Protein AF-A0A4P9JCS1-F1 (afdb_monomer_lite)

Structure (mmCIF, N/CA/C/O backbone):
data_AF-A0A4P9JCS1-F1
#
_entry.id   AF-A0A4P9JCS1-F1
#
loop_
_atom_site.group_PDB
_atom_site.id
_atom_site.type_symbol
_atom_site.label_atom_id
_atom_site.label_alt_id
_atom_site.label_comp_id
_atom_site.label_asym_id
_atom_site.label_entity_id
_atom_site.label_seq_id
_atom_site.pdbx_PDB_ins_code
_atom_site.Cartn_x
_atom_site.Cartn_y
_atom_site.Cartn_z
_atom_site.occupancy
_atom_site.B_iso_or_equiv
_atom_site.auth_seq_id
_atom_site.auth_comp_id
_atom_site.auth_asym_id
_atom_site.auth_atom_id
_atom_site.pdbx_PDB_model_num
ATOM 1 N N . MET A 1 1 ? 4.769 2.970 -26.431 1.00 46.34 1 MET A N 1
ATOM 2 C CA . MET A 1 1 ? 4.806 2.253 -25.135 1.00 46.34 1 MET A CA 1
ATOM 3 C C . MET A 1 1 ? 4.006 2.952 -24.029 1.00 46.34 1 MET A C 1
ATOM 5 O O . MET A 1 1 ? 3.839 2.336 -22.991 1.00 46.34 1 MET A O 1
ATOM 9 N N . ALA A 1 2 ? 3.470 4.168 -24.233 1.00 44.94 2 ALA A N 1
ATOM 10 C CA . ALA A 1 2 ? 2.644 4.867 -23.237 1.00 44.94 2 ALA A CA 1
ATOM 11 C C . ALA A 1 2 ? 1.220 4.280 -23.082 1.00 44.94 2 ALA A C 1
ATOM 13 O O . ALA A 1 2 ? 0.744 4.135 -21.961 1.00 44.94 2 ALA A O 1
ATOM 14 N N . ASP A 1 3 ? 0.593 3.825 -24.175 1.00 47.69 3 ASP A N 1
ATOM 15 C CA . ASP A 1 3 ? -0.807 3.359 -24.167 1.00 47.69 3 ASP A CA 1
ATOM 16 C C . ASP A 1 3 ? -1.090 2.193 -23.205 1.00 47.69 3 ASP A C 1
ATOM 18 O O . ASP A 1 3 ? -2.172 2.113 -22.629 1.00 47.69 3 ASP A O 1
ATOM 22 N N . GLY A 1 4 ? -0.133 1.286 -22.984 1.00 53.75 4 GLY A N 1
ATOM 23 C CA . GLY A 1 4 ? -0.337 0.126 -22.106 1.00 53.75 4 GLY A CA 1
ATOM 24 C C . GLY A 1 4 ? -0.461 0.489 -20.622 1.00 53.75 4 GLY A C 1
ATOM 25 O O . GLY A 1 4 ? -1.158 -0.201 -19.878 1.00 53.75 4 GLY A O 1
ATOM 26 N N . LEU A 1 5 ? 0.179 1.585 -20.201 1.00 58.38 5 LEU A N 1
ATOM 27 C CA . LEU A 1 5 ? 0.165 2.042 -18.813 1.00 58.38 5 LEU A CA 1
ATOM 28 C C . LEU A 1 5 ? -1.157 2.741 -18.470 1.00 58.38 5 LEU A C 1
ATOM 30 O O . LEU A 1 5 ? -1.741 2.486 -17.421 1.00 58.38 5 LEU A O 1
ATOM 34 N N . GLU A 1 6 ? -1.668 3.563 -19.386 1.00 58.28 6 GLU A N 1
ATOM 35 C CA . GLU A 1 6 ? -2.951 4.256 -19.222 1.00 58.28 6 GLU A CA 1
ATOM 36 C C . GLU A 1 6 ? -4.123 3.267 -19.128 1.00 58.28 6 GLU A C 1
ATOM 38 O O . GLU A 1 6 ? -5.000 3.413 -18.275 1.00 58.28 6 GLU A O 1
ATOM 43 N N . HIS A 1 7 ? -4.101 2.199 -19.933 1.00 55.81 7 HIS A N 1
ATOM 44 C CA . HIS A 1 7 ? -5.113 1.140 -19.870 1.00 55.81 7 HIS A CA 1
ATOM 45 C C . HIS A 1 7 ? -5.051 0.354 -18.556 1.00 55.81 7 HIS A C 1
ATOM 47 O O . HIS A 1 7 ? -6.088 -0.011 -18.003 1.00 55.81 7 HIS A O 1
ATOM 53 N N . LEU A 1 8 ? -3.851 0.113 -18.027 1.00 63.97 8 LEU A N 1
ATOM 54 C CA . LEU A 1 8 ? -3.673 -0.541 -16.736 1.00 63.97 8 LEU A CA 1
ATOM 55 C C . LEU A 1 8 ? -4.223 0.320 -15.590 1.00 63.97 8 LEU A C 1
ATOM 57 O O . LEU A 1 8 ? -4.972 -0.183 -14.753 1.00 63.97 8 LEU A O 1
ATOM 61 N N . VAL A 1 9 ? -3.896 1.614 -15.578 1.00 62.00 9 VAL A N 1
ATOM 62 C CA . VAL A 1 9 ? -4.431 2.570 -14.600 1.00 62.00 9 VAL A CA 1
ATOM 63 C C . VAL A 1 9 ? -5.959 2.604 -14.672 1.00 62.00 9 VAL A C 1
ATOM 65 O O . VAL A 1 9 ? -6.611 2.535 -13.633 1.00 62.00 9 VAL A O 1
ATOM 68 N N . ALA A 1 10 ? -6.544 2.609 -15.874 1.00 56.62 10 ALA A N 1
ATOM 69 C CA . ALA A 1 10 ? -7.994 2.569 -16.061 1.00 56.62 10 ALA A CA 1
ATOM 70 C C . ALA A 1 10 ? -8.638 1.271 -15.532 1.00 56.62 10 ALA A C 1
ATOM 72 O O . ALA A 1 10 ? -9.700 1.321 -14.912 1.00 56.62 10 ALA A O 1
ATOM 73 N N . VAL A 1 11 ? -7.996 0.110 -15.714 1.00 61.72 11 VAL A N 1
ATOM 74 C CA . VAL A 1 11 ? -8.482 -1.178 -15.179 1.00 61.72 11 VAL A CA 1
ATOM 75 C C . VAL A 1 11 ? -8.432 -1.198 -13.651 1.00 61.72 11 VAL A C 1
ATOM 77 O O . VAL A 1 11 ? -9.399 -1.614 -13.012 1.00 61.72 11 VAL A O 1
ATOM 80 N N . ILE A 1 12 ? -7.351 -0.696 -13.050 1.00 63.22 12 ILE A N 1
ATOM 81 C CA . ILE A 1 12 ? -7.230 -0.606 -11.589 1.00 63.22 12 ILE A CA 1
ATOM 82 C C . ILE A 1 12 ? -8.244 0.414 -11.033 1.00 63.22 12 ILE A C 1
ATOM 84 O O . ILE A 1 12 ? -8.867 0.166 -10.000 1.00 63.22 12 ILE A O 1
ATOM 88 N N . GLN A 1 13 ? -8.482 1.531 -11.731 1.00 59.28 13 GLN A N 1
ATOM 89 C CA . GLN A 1 13 ? -9.506 2.519 -11.361 1.00 59.28 13 GLN A CA 1
ATOM 90 C C . GLN A 1 13 ? -10.923 1.945 -11.439 1.00 59.28 13 GLN A C 1
ATOM 92 O O . GLN A 1 13 ? -11.716 2.165 -10.523 1.00 59.28 13 GLN A O 1
ATOM 97 N N . ALA A 1 14 ? -11.236 1.176 -12.483 1.00 53.59 14 ALA A N 1
ATOM 98 C CA . ALA A 1 14 ? -12.521 0.498 -12.616 1.00 53.59 14 ALA A CA 1
ATOM 99 C C . ALA A 1 14 ? -12.736 -0.534 -11.495 1.00 53.59 14 ALA A C 1
ATOM 101 O O . ALA A 1 14 ? -13.825 -0.591 -10.921 1.00 53.59 14 ALA A O 1
ATOM 102 N N . ALA A 1 15 ? -11.688 -1.278 -11.119 1.00 61.28 15 ALA A N 1
ATOM 103 C CA . ALA A 1 15 ? -11.724 -2.196 -9.982 1.00 61.28 15 ALA A CA 1
ATOM 104 C C . ALA A 1 15 ? -11.931 -1.457 -8.644 1.00 61.28 15 ALA A C 1
ATOM 106 O O . ALA A 1 15 ? -12.723 -1.904 -7.818 1.00 61.28 15 ALA A O 1
ATOM 107 N N . LYS A 1 16 ? -11.295 -0.290 -8.440 1.00 59.25 16 LYS A N 1
ATOM 108 C CA . LYS A 1 16 ? -11.491 0.563 -7.247 1.00 59.25 16 LYS A CA 1
ATOM 109 C C . LYS A 1 16 ? -12.914 1.125 -7.173 1.00 59.25 16 LYS A C 1
ATOM 111 O O . LYS A 1 16 ? -13.526 1.077 -6.110 1.00 59.25 16 LYS A O 1
ATOM 116 N N . ALA A 1 17 ? -13.460 1.612 -8.288 1.00 55.53 17 ALA A N 1
ATOM 117 C CA . ALA A 1 17 ? -14.817 2.162 -8.353 1.00 55.53 17 ALA A CA 1
ATOM 118 C C . ALA A 1 17 ? -15.900 1.113 -8.041 1.00 55.53 17 ALA A C 1
ATOM 120 O O . ALA A 1 17 ? -16.952 1.452 -7.501 1.00 55.53 17 ALA A O 1
ATOM 121 N N . TRP A 1 18 ? -15.626 -0.164 -8.324 1.00 49.50 18 TRP A N 1
ATOM 122 C CA . TRP A 1 18 ? -16.506 -1.278 -7.970 1.00 49.50 18 TRP A CA 1
ATOM 123 C C . TRP A 1 18 ? -16.571 -1.571 -6.460 1.00 49.50 18 TRP A C 1
ATOM 125 O O . TRP A 1 18 ? -17.554 -2.148 -6.007 1.00 49.50 18 TRP A O 1
ATOM 135 N N . ARG A 1 19 ? -15.586 -1.135 -5.659 1.00 58.59 19 ARG A N 1
ATOM 136 C CA . ARG A 1 19 ? -15.488 -1.442 -4.216 1.00 58.59 19 ARG A CA 1
ATOM 137 C C . ARG A 1 19 ? -16.148 -0.437 -3.287 1.00 58.59 19 ARG A C 1
ATOM 139 O O . ARG A 1 19 ? -15.771 -0.365 -2.127 1.00 58.59 19 ARG A O 1
ATOM 146 N N . GLY A 1 20 ? -17.105 0.359 -3.756 1.00 54.41 20 GLY A N 1
ATOM 147 C CA . GLY A 1 20 ? -17.614 1.543 -3.048 1.00 54.41 20 GLY A CA 1
ATOM 148 C C . GLY A 1 20 ? -18.194 1.359 -1.632 1.00 54.41 20 GLY A C 1
ATOM 149 O O . GLY A 1 20 ? -18.788 2.313 -1.135 1.00 54.41 20 GLY A O 1
ATOM 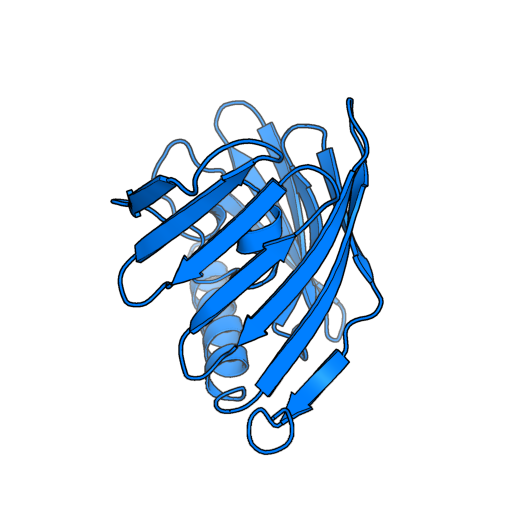150 N N . ARG A 1 21 ? -18.084 0.186 -0.985 1.00 59.22 21 ARG A N 1
ATOM 151 C CA . ARG A 1 21 ? -18.598 -0.102 0.362 1.00 59.22 21 ARG A CA 1
ATOM 152 C C . ARG A 1 21 ? -17.783 -1.091 1.196 1.00 59.22 21 ARG A C 1
ATOM 154 O O . ARG A 1 21 ? -18.234 -1.402 2.283 1.00 59.22 21 ARG A O 1
ATOM 161 N N . ASP A 1 22 ? -16.616 -1.571 0.777 1.00 70.44 22 ASP A N 1
ATOM 162 C CA . ASP A 1 22 ? -15.975 -2.673 1.508 1.00 70.44 22 ASP A CA 1
ATOM 163 C C . ASP A 1 22 ? -14.879 -2.218 2.485 1.00 70.44 22 ASP A C 1
ATOM 165 O O . ASP A 1 22 ? -14.032 -1.367 2.186 1.00 70.44 22 ASP A O 1
ATOM 169 N N . MET A 1 23 ? -14.859 -2.828 3.668 1.00 81.88 23 MET A N 1
ATOM 170 C CA . MET A 1 23 ? -13.700 -2.845 4.549 1.00 81.88 23 MET A CA 1
ATOM 171 C C . MET A 1 23 ? -12.825 -4.038 4.175 1.00 81.88 23 MET A C 1
ATOM 173 O O . MET A 1 23 ? -13.270 -5.187 4.199 1.00 81.88 23 MET A O 1
ATOM 177 N N . ILE A 1 24 ? -11.554 -3.772 3.895 1.00 85.19 24 ILE A N 1
ATOM 178 C CA . ILE A 1 24 ? -10.556 -4.816 3.700 1.00 85.19 24 ILE A CA 1
ATOM 179 C C . ILE A 1 24 ? -9.688 -4.903 4.945 1.00 85.19 24 ILE A C 1
ATOM 181 O O . ILE A 1 24 ? -9.170 -3.896 5.425 1.00 85.19 24 ILE A O 1
ATOM 185 N N . THR A 1 25 ? -9.521 -6.114 5.464 1.00 90.12 25 THR A N 1
ATOM 186 C CA . THR A 1 25 ? -8.550 -6.421 6.515 1.00 90.12 25 THR A CA 1
ATOM 187 C C . THR A 1 25 ? -7.549 -7.441 6.003 1.00 90.12 25 THR A C 1
ATOM 189 O O . THR A 1 25 ? -7.916 -8.354 5.264 1.00 90.12 25 THR A O 1
ATOM 192 N N . ALA A 1 26 ? -6.279 -7.271 6.347 1.00 92.31 26 ALA A N 1
ATOM 193 C CA . ALA A 1 26 ? -5.216 -8.153 5.889 1.00 92.31 26 ALA A CA 1
ATOM 194 C C . ALA A 1 26 ? -4.017 -8.123 6.836 1.00 92.31 26 ALA A C 1
ATOM 196 O O . ALA A 1 26 ? -3.863 -7.213 7.653 1.00 92.31 26 ALA A O 1
ATOM 197 N N . THR A 1 27 ? -3.139 -9.105 6.680 1.00 95.31 27 THR A N 1
ATOM 198 C CA . THR A 1 27 ? -1.825 -9.137 7.314 1.00 95.31 27 THR A CA 1
ATOM 199 C C . THR A 1 27 ? -0.759 -8.969 6.244 1.00 95.31 27 THR A C 1
ATOM 201 O O . THR A 1 27 ? -0.828 -9.624 5.208 1.00 95.31 27 THR A O 1
ATOM 204 N N . VAL A 1 28 ? 0.232 -8.119 6.493 1.00 95.12 28 VAL A N 1
ATOM 205 C CA . VAL A 1 28 ? 1.394 -7.959 5.619 1.00 95.12 28 VAL A CA 1
ATOM 206 C C . VAL A 1 28 ? 2.643 -8.341 6.381 1.00 95.12 28 VAL A C 1
ATOM 208 O O . VAL A 1 28 ? 2.969 -7.716 7.389 1.00 95.12 28 VAL A O 1
ATOM 211 N N . ASP A 1 29 ? 3.348 -9.348 5.883 1.00 95.62 29 ASP A N 1
ATOM 212 C CA . ASP A 1 29 ? 4.667 -9.701 6.387 1.00 95.62 29 ASP A CA 1
ATOM 213 C C . ASP A 1 29 ? 5.726 -8.961 5.575 1.00 95.62 29 ASP A C 1
ATOM 215 O O . ASP A 1 29 ? 5.711 -8.973 4.343 1.00 95.62 29 ASP A O 1
ATOM 219 N N . VAL A 1 30 ? 6.652 -8.321 6.277 1.00 93.00 30 VAL A N 1
ATOM 220 C CA . VAL A 1 30 ? 7.787 -7.600 5.714 1.00 93.00 30 VAL A CA 1
ATOM 221 C C . VAL A 1 30 ? 9.041 -8.394 6.018 1.00 93.00 30 VAL A C 1
ATOM 223 O O . VAL A 1 30 ? 9.371 -8.658 7.173 1.00 93.00 30 VAL A O 1
ATOM 226 N N . THR A 1 31 ? 9.764 -8.757 4.971 1.00 91.88 31 THR A N 1
ATOM 227 C CA . THR A 1 31 ? 11.062 -9.422 5.049 1.00 91.88 31 THR A CA 1
ATOM 228 C C . THR A 1 31 ? 12.144 -8.470 4.550 1.00 91.88 31 THR A C 1
ATOM 230 O O . THR A 1 31 ? 11.948 -7.715 3.598 1.00 91.88 31 THR A O 1
ATOM 233 N N . GLY A 1 32 ? 13.280 -8.449 5.239 1.00 86.44 32 GLY A N 1
ATOM 234 C CA . GLY A 1 32 ? 14.374 -7.511 5.002 1.00 86.44 32 GLY A CA 1
ATOM 235 C C . GLY A 1 32 ? 15.342 -7.518 6.181 1.00 86.44 32 GLY A C 1
ATOM 236 O O . GLY A 1 32 ? 15.387 -8.484 6.939 1.00 86.44 32 GLY A O 1
ATOM 237 N N . ALA A 1 33 ? 16.090 -6.427 6.366 1.00 82.19 33 ALA A N 1
ATOM 238 C CA . ALA A 1 33 ? 17.046 -6.307 7.473 1.00 82.19 33 ALA A CA 1
ATOM 239 C C . ALA A 1 33 ? 16.382 -6.394 8.861 1.00 82.19 33 ALA A C 1
ATOM 241 O O . ALA A 1 33 ? 16.962 -6.952 9.788 1.00 82.19 33 ALA A O 1
ATOM 242 N N . VAL A 1 34 ? 15.164 -5.859 8.990 1.00 85.19 34 VAL A N 1
ATOM 243 C CA . VAL A 1 34 ? 14.334 -5.964 10.195 1.00 85.19 34 VAL A CA 1
ATOM 244 C C . VAL A 1 34 ? 12.968 -6.492 9.760 1.00 85.19 34 VAL A C 1
ATOM 246 O O . VAL A 1 34 ? 12.209 -5.737 9.148 1.00 85.19 34 VAL A O 1
ATOM 249 N N . PRO A 1 35 ? 12.681 -7.787 9.984 1.00 89.38 35 PRO A N 1
ATOM 250 C CA . PRO A 1 35 ? 11.373 -8.353 9.697 1.00 89.38 35 PRO A CA 1
ATOM 251 C C . PRO A 1 35 ? 10.295 -7.749 10.595 1.00 89.38 35 PRO A C 1
ATOM 253 O O . PRO A 1 35 ? 10.533 -7.504 11.777 1.00 89.38 35 PRO A O 1
ATOM 256 N N . GLU A 1 36 ? 9.106 -7.542 10.044 1.00 92.81 36 GLU A N 1
ATOM 257 C CA . GLU A 1 36 ? 7.976 -6.957 10.765 1.00 92.81 36 GLU A CA 1
ATOM 258 C C . GLU A 1 36 ? 6.661 -7.453 10.163 1.00 92.81 36 GLU A C 1
ATOM 260 O O . GLU A 1 36 ? 6.579 -7.695 8.961 1.00 92.81 36 GLU A O 1
ATOM 265 N N . THR A 1 37 ? 5.621 -7.586 10.981 1.00 95.25 37 THR A N 1
ATOM 266 C CA . THR A 1 37 ? 4.276 -7.926 10.512 1.00 95.25 37 THR A CA 1
ATOM 267 C C . THR A 1 37 ? 3.323 -6.788 10.844 1.00 95.25 37 THR A C 1
ATOM 269 O O . THR A 1 37 ? 3.271 -6.310 11.977 1.00 95.25 37 THR A O 1
ATOM 272 N N . PHE A 1 38 ? 2.533 -6.387 9.853 1.00 94.94 38 PHE A N 1
ATOM 273 C CA . PHE A 1 38 ? 1.488 -5.383 9.990 1.00 94.94 38 PHE A CA 1
ATOM 274 C C . PHE A 1 38 ? 0.110 -6.022 9.865 1.00 94.94 38 PHE A C 1
ATOM 276 O O . PHE A 1 38 ? -0.132 -6.850 8.990 1.00 94.94 38 PHE A O 1
ATOM 283 N N . THR A 1 39 ? -0.823 -5.576 10.695 1.00 95.12 39 THR A N 1
ATOM 284 C CA . THR A 1 39 ? -2.257 -5.697 10.421 1.00 95.12 39 THR A CA 1
ATOM 285 C C . THR A 1 39 ? -2.708 -4.438 9.701 1.00 95.12 39 THR A C 1
ATOM 287 O O . THR A 1 39 ? -2.406 -3.337 10.156 1.00 95.12 39 THR A O 1
ATOM 290 N N . VAL A 1 40 ? -3.424 -4.592 8.592 1.00 92.06 40 VAL A N 1
ATOM 291 C CA . VAL A 1 40 ? -3.903 -3.481 7.769 1.00 92.06 40 VAL A CA 1
ATOM 292 C C . VAL A 1 40 ? -5.421 -3.505 7.698 1.00 92.06 40 VAL A C 1
ATOM 294 O O . VAL A 1 40 ? -6.022 -4.569 7.540 1.00 92.06 40 VAL A O 1
ATOM 297 N N . ARG A 1 41 ? -6.042 -2.331 7.811 1.00 89.94 41 ARG A N 1
ATOM 298 C CA . ARG A 1 41 ? -7.477 -2.107 7.624 1.00 89.94 41 ARG A CA 1
ATOM 299 C C . ARG A 1 41 ? -7.664 -0.947 6.650 1.00 89.94 41 ARG A C 1
ATOM 301 O O . ARG A 1 41 ? -7.273 0.172 6.958 1.00 89.94 41 ARG A O 1
ATOM 308 N N . ALA A 1 42 ? -8.260 -1.204 5.492 1.00 85.19 42 ALA A N 1
ATOM 309 C CA . ALA A 1 42 ? -8.560 -0.190 4.484 1.00 85.19 42 ALA A CA 1
ATOM 310 C C . ALA A 1 42 ? -10.080 -0.049 4.324 1.00 85.19 42 ALA A C 1
ATOM 312 O O . ALA A 1 42 ? -10.764 -1.033 4.039 1.00 85.19 42 ALA A O 1
ATOM 313 N N . ARG A 1 43 ? -10.615 1.160 4.523 1.00 77.69 43 ARG A N 1
ATOM 314 C CA . ARG A 1 43 ? -12.046 1.484 4.399 1.00 77.69 43 ARG A CA 1
ATOM 315 C C . ARG A 1 43 ? -12.279 2.303 3.138 1.00 77.69 43 ARG A C 1
ATOM 317 O O . ARG A 1 43 ? -11.784 3.420 3.019 1.00 77.69 43 ARG A O 1
ATOM 324 N N . THR A 1 44 ? -13.032 1.755 2.191 1.00 60.00 44 THR A N 1
ATOM 325 C CA . THR A 1 44 ? -13.093 2.301 0.826 1.00 60.00 44 THR A CA 1
ATOM 326 C C . THR A 1 44 ? -14.158 3.365 0.510 1.00 60.00 44 THR A C 1
ATOM 328 O O . THR A 1 44 ? -13.978 4.001 -0.526 1.00 60.00 44 THR A O 1
ATOM 331 N N . PRO A 1 45 ? -15.169 3.710 1.340 1.00 55.09 45 PRO A N 1
ATOM 332 C CA . PRO A 1 45 ? -15.925 4.942 1.081 1.00 55.09 45 PRO A CA 1
ATOM 333 C C . PRO A 1 45 ? -15.267 6.193 1.694 1.00 55.09 45 PRO A C 1
ATOM 335 O O . PRO A 1 45 ? -15.263 7.251 1.075 1.00 55.09 45 PRO A O 1
ATOM 338 N N . GLU A 1 46 ? -14.664 6.076 2.880 1.00 61.44 46 GLU A N 1
ATOM 339 C CA . GLU A 1 46 ? -14.001 7.189 3.594 1.00 61.44 46 GLU A CA 1
ATOM 340 C C . GLU A 1 46 ? -12.532 7.370 3.179 1.00 61.44 46 GLU A C 1
ATOM 342 O O . GLU A 1 46 ? -11.913 8.401 3.441 1.00 61.44 46 GLU A O 1
ATOM 347 N N . GLY A 1 47 ? -11.964 6.343 2.543 1.00 70.62 47 GLY A N 1
ATOM 348 C CA . GLY A 1 47 ? -10.583 6.297 2.080 1.00 70.62 47 GLY A CA 1
ATOM 349 C C . GLY A 1 47 ? -9.564 5.930 3.158 1.00 70.62 47 GLY A C 1
ATOM 350 O O . GLY A 1 47 ? -8.398 5.781 2.830 1.00 70.62 47 GLY A O 1
ATOM 351 N N . THR A 1 48 ? -9.942 5.770 4.426 1.00 83.31 48 THR A N 1
ATOM 352 C CA . THR A 1 48 ? -8.964 5.583 5.508 1.00 83.31 48 THR A CA 1
ATOM 353 C C . THR A 1 48 ? -8.200 4.261 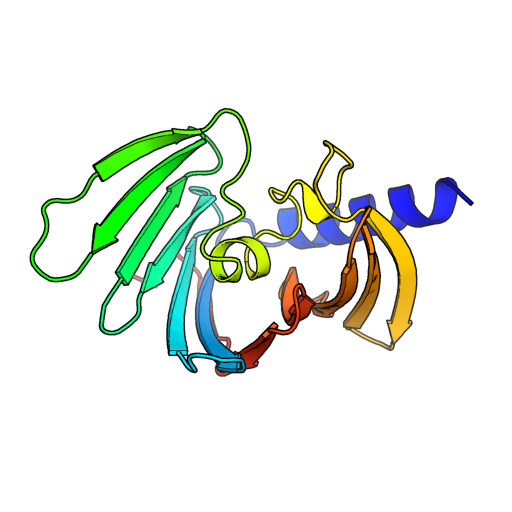5.388 1.00 83.31 48 THR A C 1
ATOM 355 O O . THR A 1 48 ? -8.805 3.194 5.277 1.00 83.31 48 THR A O 1
ATOM 358 N N . ILE A 1 49 ? -6.871 4.319 5.484 1.00 87.25 49 ILE A N 1
ATOM 359 C CA . ILE A 1 49 ? -5.981 3.154 5.536 1.00 87.25 49 ILE A CA 1
ATOM 360 C C . ILE A 1 49 ? -5.238 3.181 6.868 1.00 87.25 49 ILE A C 1
ATOM 362 O O . ILE A 1 49 ? -4.514 4.127 7.164 1.00 87.25 49 ILE A O 1
ATOM 366 N N . GLU A 1 50 ? -5.407 2.138 7.667 1.00 90.88 50 GLU A N 1
ATOM 367 C CA . GLU A 1 50 ? -4.726 1.951 8.943 1.00 90.88 50 GLU A CA 1
ATOM 368 C C . GLU A 1 50 ? -3.778 0.758 8.838 1.00 90.88 50 GLU A C 1
ATOM 370 O O . GLU A 1 50 ? -4.193 -0.319 8.420 1.00 90.88 50 GLU A O 1
ATOM 375 N N . ALA A 1 51 ? -2.527 0.921 9.255 1.00 92.00 51 ALA A N 1
ATOM 376 C CA . ALA A 1 51 ? -1.567 -0.162 9.417 1.00 92.00 51 ALA A CA 1
ATOM 377 C C . ALA A 1 51 ? -0.998 -0.144 10.836 1.00 92.00 51 ALA A C 1
ATOM 379 O O . ALA A 1 51 ? -0.640 0.912 11.356 1.00 92.00 51 ALA A O 1
ATOM 380 N N . SER A 1 52 ? -0.897 -1.309 11.468 1.00 94.81 52 SER A N 1
ATOM 381 C CA . SER A 1 52 ? -0.384 -1.439 12.832 1.00 94.81 52 SER A CA 1
ATOM 382 C C . SER A 1 52 ? 0.525 -2.650 13.000 1.00 94.81 52 SER A C 1
ATOM 384 O O . SER A 1 52 ? 0.155 -3.749 12.587 1.00 94.81 52 SER A O 1
ATOM 386 N N . SER A 1 53 ? 1.654 -2.456 13.670 1.00 94.81 53 SER A N 1
ATOM 387 C CA . SER A 1 53 ? 2.559 -3.481 14.193 1.00 94.81 53 SER A CA 1
ATOM 388 C C . SER A 1 53 ? 2.704 -3.334 15.717 1.00 94.81 53 SER A C 1
ATOM 390 O O . SER A 1 53 ? 2.046 -2.494 16.337 1.00 94.81 53 SER A O 1
ATOM 392 N N . ASP A 1 54 ? 3.594 -4.115 16.335 1.00 92.62 54 ASP A N 1
ATOM 393 C CA . ASP A 1 54 ? 3.893 -4.039 17.777 1.00 92.62 54 ASP A CA 1
ATOM 394 C C . ASP A 1 54 ? 4.511 -2.698 18.217 1.00 92.62 54 ASP A C 1
ATOM 396 O O . ASP A 1 54 ? 4.517 -2.360 19.410 1.00 92.62 54 ASP A O 1
ATOM 400 N N . HIS A 1 55 ? 5.061 -1.937 17.269 1.00 91.69 55 HIS A N 1
ATOM 401 C CA . HIS A 1 55 ? 5.834 -0.726 17.540 1.00 91.69 55 HIS A CA 1
ATOM 402 C C . HIS A 1 55 ? 5.258 0.527 16.892 1.00 91.69 55 HIS A C 1
ATOM 404 O O . HIS A 1 55 ? 5.575 1.630 17.340 1.00 91.69 55 HIS A O 1
ATOM 410 N N . LEU A 1 56 ? 4.418 0.369 15.871 1.00 92.88 56 LEU A N 1
ATOM 411 C CA . LEU A 1 56 ? 3.990 1.460 15.016 1.00 92.88 56 LEU A CA 1
ATOM 412 C C . LEU A 1 56 ? 2.513 1.317 14.663 1.00 92.88 56 LEU A C 1
ATOM 414 O O . LEU A 1 56 ? 2.077 0.271 14.194 1.00 92.88 56 LEU A O 1
ATOM 418 N N . ARG A 1 57 ? 1.755 2.400 14.806 1.00 94.56 57 ARG A N 1
ATOM 419 C CA . ARG A 1 57 ? 0.439 2.555 14.190 1.00 94.56 57 ARG A CA 1
ATOM 420 C C . ARG A 1 57 ? 0.476 3.743 13.246 1.00 94.56 57 ARG A C 1
ATOM 422 O O . ARG A 1 57 ? 0.919 4.821 13.631 1.00 94.56 57 ARG A O 1
ATOM 429 N N . VAL A 1 58 ? -0.003 3.552 12.024 1.00 91.94 58 VAL A N 1
ATOM 430 C CA . VAL A 1 58 ? -0.127 4.618 11.033 1.00 91.94 58 VAL A CA 1
ATOM 431 C C . VAL A 1 58 ? -1.524 4.616 10.451 1.00 91.94 58 VAL A C 1
ATOM 433 O O . VAL A 1 58 ? -2.019 3.574 10.031 1.00 91.94 58 VAL A O 1
ATOM 436 N N . THR A 1 59 ? -2.131 5.792 10.401 1.00 91.31 59 THR A N 1
ATOM 437 C CA . THR A 1 59 ? -3.412 6.037 9.743 1.00 91.31 59 THR A CA 1
ATOM 438 C C . THR A 1 59 ? -3.199 7.051 8.633 1.00 91.31 59 THR A C 1
ATOM 440 O O . THR A 1 59 ? -2.482 8.032 8.828 1.00 91.31 59 THR A O 1
ATOM 443 N N . TYR A 1 60 ? -3.811 6.826 7.477 1.00 86.69 60 TYR A N 1
ATOM 444 C CA . TYR A 1 60 ? -3.781 7.745 6.350 1.00 86.69 60 TYR A CA 1
ATOM 445 C C . TYR A 1 60 ? -5.181 7.980 5.790 1.00 86.69 60 TYR A C 1
ATOM 447 O O . TYR A 1 60 ? -5.921 7.027 5.544 1.00 86.69 60 TYR A O 1
ATOM 455 N N . HIS A 1 61 ? -5.507 9.247 5.549 1.00 84.88 61 HIS A N 1
ATOM 456 C CA . HIS A 1 61 ? -6.737 9.694 4.908 1.00 84.88 61 HIS A CA 1
ATOM 457 C C . HIS A 1 61 ? -6.408 10.274 3.522 1.00 84.88 61 HIS A C 1
ATOM 459 O O . HIS A 1 61 ? -5.962 11.415 3.432 1.00 84.88 61 HIS A O 1
ATOM 465 N N . PRO A 1 62 ? -6.643 9.547 2.416 1.00 75.50 62 PRO A N 1
ATOM 466 C CA . PRO A 1 62 ? -6.344 10.007 1.060 1.00 75.50 62 PRO A CA 1
ATOM 467 C C . PRO A 1 62 ? -7.052 11.306 0.679 1.00 75.50 62 PRO A C 1
ATOM 469 O O . PRO A 1 62 ? -6.477 12.135 -0.024 1.00 75.50 62 PRO A O 1
ATOM 472 N N . ALA A 1 63 ? -8.282 11.506 1.163 1.00 77.75 63 ALA A N 1
ATOM 473 C CA . ALA A 1 63 ? -9.078 12.690 0.854 1.00 77.75 63 ALA A CA 1
ATOM 474 C C . ALA A 1 63 ? -8.470 13.978 1.434 1.00 77.75 63 ALA A C 1
ATOM 476 O O . ALA A 1 63 ? -8.432 14.999 0.750 1.00 77.75 63 ALA A O 1
ATOM 477 N N . THR A 1 64 ? -7.974 13.929 2.675 1.00 83.25 64 THR A N 1
ATOM 478 C CA . THR A 1 64 ? -7.357 15.081 3.358 1.00 83.25 64 THR A CA 1
ATOM 479 C C . THR A 1 64 ? -5.833 15.087 3.258 1.00 83.25 64 THR A C 1
ATOM 481 O O . THR A 1 64 ? -5.196 16.084 3.581 1.00 83.25 64 THR A O 1
ATOM 484 N N . ARG A 1 65 ? -5.243 13.982 2.786 1.00 81.44 65 ARG A N 1
ATOM 485 C CA . ARG A 1 65 ? -3.804 13.681 2.814 1.00 81.44 65 ARG A CA 1
ATOM 486 C C . ARG A 1 65 ? -3.202 13.715 4.218 1.00 81.44 65 ARG A C 1
ATOM 488 O O . ARG A 1 65 ? -1.986 13.842 4.361 1.00 81.44 65 ARG A O 1
ATOM 495 N N . GLU A 1 66 ? -4.034 13.588 5.245 1.00 87.75 66 GLU A N 1
ATOM 496 C CA . GLU A 1 66 ? -3.573 13.535 6.624 1.00 87.75 66 GLU A CA 1
ATOM 497 C C . GLU A 1 66 ? -2.996 12.159 6.928 1.00 87.75 66 GLU A C 1
ATOM 499 O O . GLU A 1 66 ? -3.616 11.124 6.665 1.00 87.75 66 GLU A O 1
ATOM 504 N N . ARG A 1 67 ? -1.798 12.159 7.507 1.00 89.56 67 ARG A N 1
ATOM 505 C CA . ARG A 1 67 ? -1.170 10.988 8.101 1.00 89.56 67 ARG A CA 1
ATOM 506 C C . ARG A 1 67 ? -1.043 11.208 9.596 1.00 89.56 67 ARG A C 1
ATOM 508 O O . ARG A 1 67 ? -0.493 12.216 10.026 1.00 89.56 67 ARG A O 1
ATOM 515 N N . THR A 1 68 ? -1.458 10.216 10.369 1.00 92.56 68 THR A N 1
ATOM 516 C CA . THR A 1 68 ? -1.154 10.128 11.796 1.00 92.56 68 THR A CA 1
ATOM 517 C C . THR A 1 68 ? -0.206 8.964 12.032 1.00 92.56 68 THR A C 1
ATOM 519 O O . THR A 1 68 ? -0.512 7.834 11.661 1.00 92.56 68 THR A O 1
ATOM 522 N N . VAL A 1 69 ? 0.934 9.231 12.664 1.00 92.88 69 VAL A N 1
ATOM 523 C CA . VAL A 1 69 ? 1.925 8.231 13.069 1.00 92.88 69 VAL A CA 1
ATOM 524 C C . VAL A 1 69 ? 1.966 8.169 14.588 1.00 92.88 69 VAL A C 1
ATOM 526 O O . VAL A 1 69 ? 2.099 9.192 15.255 1.00 92.88 69 VAL A O 1
ATOM 529 N N . GLN A 1 70 ? 1.871 6.969 15.144 1.00 95.12 70 GLN A N 1
ATOM 530 C CA . GLN A 1 70 ? 1.994 6.724 16.571 1.00 95.12 70 GLN A CA 1
ATOM 531 C C . GLN A 1 70 ? 2.988 5.593 16.814 1.00 95.12 70 GLN A C 1
ATOM 533 O O . GLN A 1 70 ? 2.694 4.420 16.579 1.00 95.12 70 GLN A O 1
ATOM 538 N N . GLU A 1 71 ? 4.162 5.950 17.320 1.00 93.69 71 GLU A N 1
ATOM 539 C CA . GLU A 1 71 ? 5.138 4.983 17.813 1.00 93.69 71 GLU A CA 1
ATOM 540 C C . GLU A 1 71 ? 4.818 4.579 19.254 1.00 93.69 71 GLU A C 1
ATOM 542 O O . GLU A 1 71 ? 4.281 5.357 20.051 1.00 93.69 71 GLU A O 1
ATOM 547 N N . ARG A 1 72 ? 5.172 3.348 19.623 1.00 93.12 72 ARG A N 1
ATOM 548 C CA . ARG A 1 72 ? 4.957 2.842 20.979 1.00 93.12 72 ARG A CA 1
ATOM 549 C C . ARG A 1 72 ? 5.646 3.743 22.010 1.00 93.12 72 ARG A C 1
ATOM 551 O O . ARG A 1 72 ? 6.853 3.957 21.961 1.00 93.12 72 ARG A O 1
ATOM 558 N N . GLY A 1 73 ? 4.868 4.217 22.982 1.00 94.56 73 GLY A N 1
ATOM 559 C CA . GLY A 1 73 ? 5.355 5.082 24.061 1.00 94.56 73 GLY A CA 1
ATOM 560 C C . GLY A 1 73 ? 5.419 6.571 23.711 1.00 94.56 73 GLY A C 1
ATOM 561 O O . GLY A 1 73 ? 5.781 7.361 24.579 1.00 94.56 73 GLY A O 1
ATOM 562 N N . HIS A 1 74 ? 5.026 6.960 22.496 1.00 94.81 74 HIS A N 1
ATOM 563 C CA . HIS A 1 74 ? 5.018 8.349 22.047 1.00 94.81 74 HIS A CA 1
ATOM 564 C C . HIS A 1 74 ? 3.591 8.835 21.745 1.00 94.81 74 HIS A C 1
ATOM 566 O O . HIS A 1 74 ? 2.710 8.033 21.406 1.00 94.81 74 HIS A O 1
ATOM 572 N N . PRO A 1 75 ? 3.324 10.146 21.892 1.00 94.88 75 PRO A N 1
ATOM 573 C CA . PRO A 1 75 ? 2.069 10.726 21.436 1.00 94.88 75 PRO A CA 1
ATOM 574 C C . PRO A 1 75 ? 1.956 10.625 19.904 1.00 94.88 75 PRO A C 1
ATOM 576 O O . PRO A 1 75 ? 2.977 10.647 19.213 1.00 94.88 75 PRO A O 1
ATOM 579 N N . PRO A 1 76 ? 0.731 10.530 19.359 1.00 95.38 76 PRO A N 1
ATOM 580 C CA . PRO A 1 76 ? 0.530 10.537 17.919 1.00 95.38 76 PRO A CA 1
ATOM 581 C C . PRO A 1 76 ? 0.946 11.884 17.319 1.00 95.38 76 PRO A C 1
ATOM 583 O O . PRO A 1 76 ? 0.618 12.945 17.852 1.00 95.38 76 PRO A O 1
ATOM 586 N N . ILE A 1 77 ? 1.624 11.833 16.178 1.00 94.56 77 ILE A N 1
ATOM 587 C CA . ILE A 1 77 ? 1.988 12.992 15.365 1.00 94.56 77 ILE A CA 1
ATOM 588 C C . ILE A 1 77 ? 1.105 12.968 14.125 1.00 94.56 77 ILE A C 1
ATOM 590 O O . ILE A 1 77 ? 1.033 11.945 13.448 1.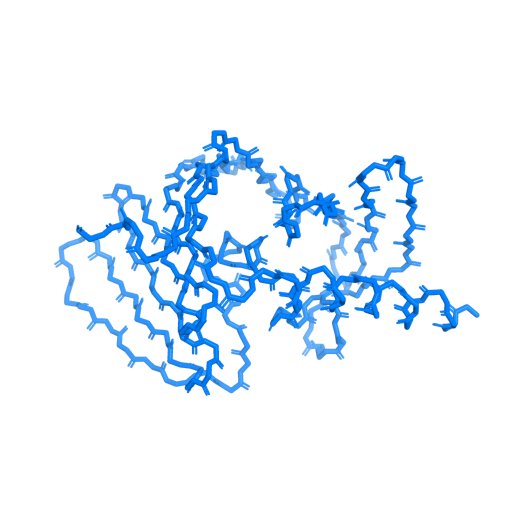00 94.56 77 ILE A O 1
ATOM 594 N N . THR A 1 78 ? 0.420 14.076 13.842 1.00 94.06 78 THR A N 1
ATOM 595 C CA . THR A 1 78 ? -0.421 14.221 12.646 1.00 94.06 78 THR A CA 1
ATOM 596 C C . THR A 1 78 ? 0.142 15.300 11.743 1.00 94.06 78 THR A C 1
ATOM 598 O O . THR A 1 78 ? 0.517 16.373 12.215 1.00 94.06 78 THR A O 1
ATOM 601 N N . GLU A 1 79 ? 0.183 15.019 10.450 1.00 89.75 79 GLU A N 1
ATOM 602 C CA . GLU A 1 79 ? 0.676 15.935 9.431 1.00 89.75 79 GLU A CA 1
ATOM 603 C C . GLU A 1 79 ? -0.149 15.814 8.148 1.00 89.75 79 GLU A C 1
ATOM 605 O O . GLU A 1 79 ? -0.696 14.754 7.839 1.00 89.75 79 GLU A O 1
ATOM 610 N N . VAL A 1 80 ? -0.218 16.904 7.388 1.00 87.62 80 VAL A N 1
ATOM 611 C CA . VAL A 1 80 ? -0.794 16.915 6.041 1.00 87.62 80 VAL A CA 1
ATOM 612 C C . VAL A 1 80 ? 0.348 16.759 5.059 1.00 87.62 80 VAL A C 1
ATOM 614 O O . VAL A 1 80 ? 1.283 17.559 5.054 1.00 87.62 80 VAL A O 1
ATOM 617 N N . LEU A 1 81 ? 0.279 15.730 4.227 1.00 78.56 81 LEU A N 1
ATOM 618 C CA . LEU A 1 81 ? 1.355 15.430 3.303 1.00 78.56 81 LEU A CA 1
ATOM 619 C C . LEU A 1 81 ? 1.099 16.064 1.936 1.00 78.56 81 LEU A C 1
ATOM 621 O O . LEU A 1 81 ? 0.008 15.975 1.369 1.00 78.56 81 LEU A O 1
ATOM 625 N N . GLU A 1 82 ? 2.144 16.658 1.363 1.00 73.06 82 GLU A N 1
ATOM 626 C CA . GLU A 1 82 ? 2.107 17.154 -0.018 1.00 73.06 82 GLU A CA 1
ATOM 627 C C . GLU A 1 82 ? 1.964 16.000 -1.023 1.00 73.06 82 GLU A C 1
ATOM 629 O O . GLU A 1 82 ? 1.340 16.151 -2.075 1.00 73.06 82 GLU A O 1
ATOM 634 N N . THR A 1 83 ? 2.494 14.828 -0.659 1.00 65.06 83 THR A N 1
ATOM 635 C CA . THR A 1 83 ? 2.474 13.586 -1.439 1.00 65.06 83 THR A CA 1
ATOM 636 C C . THR A 1 83 ? 2.034 12.409 -0.569 1.00 65.06 83 THR A C 1
ATOM 638 O O . THR A 1 83 ? 2.109 12.463 0.653 1.00 65.06 83 THR A O 1
ATOM 641 N N . PHE A 1 84 ? 1.542 11.326 -1.170 1.00 61.78 84 PHE A N 1
ATOM 642 C CA . PHE A 1 84 ? 1.140 10.149 -0.396 1.00 61.78 84 PHE A CA 1
ATOM 643 C C . PHE A 1 84 ? 2.332 9.566 0.381 1.00 61.78 84 PHE A C 1
ATOM 645 O O . PHE A 1 84 ? 3.436 9.466 -0.170 1.00 61.78 84 PHE A O 1
ATOM 652 N N . PRO A 1 85 ? 2.133 9.128 1.635 1.00 58.69 85 PRO A N 1
ATOM 653 C CA . PRO A 1 85 ? 3.220 8.604 2.438 1.00 58.69 85 PRO A CA 1
ATOM 654 C C . PRO A 1 85 ? 3.716 7.280 1.869 1.00 58.69 85 PRO A C 1
ATOM 656 O O . PRO A 1 85 ? 3.076 6.242 2.007 1.00 58.69 85 PRO A O 1
ATOM 659 N N . MET A 1 86 ? 4.922 7.292 1.301 1.00 61.75 86 MET A N 1
ATOM 660 C CA . MET A 1 86 ? 5.625 6.053 0.960 1.00 61.75 86 MET A CA 1
ATOM 661 C C . MET A 1 86 ? 5.989 5.220 2.191 1.00 61.75 86 MET A C 1
ATOM 663 O O . MET A 1 86 ? 6.357 4.059 2.052 1.00 61.75 86 MET A O 1
ATOM 667 N N . GLN A 1 87 ? 5.935 5.800 3.393 1.00 65.31 87 GLN A N 1
ATOM 668 C CA . GLN A 1 87 ? 6.279 5.104 4.622 1.00 65.31 87 GLN A CA 1
ATOM 669 C C . GLN A 1 87 ? 5.129 5.101 5.639 1.00 65.31 87 GLN A C 1
ATOM 671 O O . GLN A 1 87 ? 4.595 6.172 5.953 1.00 65.31 87 GLN A O 1
ATOM 676 N N . PRO A 1 88 ? 4.809 3.920 6.202 1.00 72.75 88 PRO A N 1
ATOM 677 C CA . PRO A 1 88 ? 5.331 2.605 5.815 1.00 72.75 88 PRO A CA 1
ATOM 678 C C . PRO A 1 88 ? 4.744 2.151 4.461 1.00 72.75 88 PRO A C 1
ATOM 680 O O . PRO A 1 88 ? 3.557 2.344 4.206 1.00 72.75 88 PRO A O 1
ATOM 683 N N . LEU A 1 89 ? 5.568 1.522 3.603 1.00 79.62 89 LEU A N 1
ATOM 684 C CA . LEU A 1 89 ? 5.192 1.077 2.239 1.00 79.62 89 LEU A CA 1
ATOM 685 C C . LEU A 1 89 ? 3.944 0.181 2.215 1.00 79.62 89 LEU A C 1
ATOM 687 O O . LEU A 1 89 ? 3.231 0.126 1.216 1.00 79.62 89 LEU A O 1
ATOM 691 N N . VAL A 1 90 ? 3.652 -0.465 3.346 1.00 85.88 90 VAL A N 1
ATOM 692 C CA . VAL A 1 90 ? 2.444 -1.255 3.577 1.00 85.88 90 VAL A CA 1
ATOM 693 C C . VAL A 1 90 ? 1.151 -0.476 3.313 1.00 85.88 90 VAL A C 1
ATOM 695 O O . VAL A 1 90 ? 0.220 -1.055 2.771 1.00 85.88 90 VAL A O 1
ATOM 698 N N . LEU A 1 91 ? 1.082 0.829 3.607 1.00 82.06 91 LEU A N 1
ATOM 699 C CA . LEU A 1 91 ? -0.111 1.636 3.301 1.00 82.06 91 LEU A CA 1
ATOM 700 C C . LEU A 1 91 ? -0.360 1.696 1.797 1.00 82.06 91 LEU A C 1
ATOM 702 O O . LEU A 1 91 ? -1.492 1.620 1.324 1.00 82.06 91 LEU A O 1
ATOM 706 N N . GLY A 1 92 ? 0.730 1.785 1.043 1.00 77.00 92 GLY A N 1
ATOM 707 C CA . GLY A 1 92 ? 0.690 1.850 -0.397 1.00 77.00 92 GLY A CA 1
ATOM 708 C C . GLY A 1 92 ? 0.170 0.575 -1.056 1.00 77.00 92 GLY A C 1
ATOM 709 O O . GLY A 1 92 ? -0.518 0.638 -2.071 1.00 77.00 92 GLY A O 1
ATOM 710 N N . MET A 1 93 ? 0.398 -0.586 -0.443 1.00 84.50 93 MET A N 1
ATOM 711 C CA . MET A 1 93 ? -0.119 -1.858 -0.955 1.00 84.50 93 MET A CA 1
ATOM 712 C C . MET A 1 93 ? -1.653 -1.895 -1.014 1.00 84.50 93 MET A C 1
ATOM 714 O O . MET A 1 93 ? -2.211 -2.614 -1.838 1.00 84.50 93 MET A O 1
ATOM 718 N N . PHE A 1 94 ? -2.331 -1.092 -0.189 1.00 82.81 94 PHE A N 1
ATOM 719 C CA . PHE A 1 94 ? -3.795 -1.013 -0.105 1.00 82.81 94 PHE A CA 1
ATOM 720 C C . PHE A 1 94 ? -4.369 0.211 -0.809 1.00 82.81 94 PHE A C 1
ATOM 722 O O . PHE A 1 94 ? -5.586 0.370 -0.879 1.00 82.81 94 PHE A O 1
ATOM 729 N N . SER A 1 95 ? -3.503 1.053 -1.372 1.00 72.38 95 SER A N 1
ATOM 730 C CA . SER A 1 95 ? -3.914 2.051 -2.344 1.00 72.38 95 SER A CA 1
ATOM 731 C C . SER A 1 95 ? -2.872 2.233 -3.444 1.00 72.38 95 SER A C 1
ATOM 733 O O . SER A 1 95 ? -2.211 3.273 -3.535 1.00 72.38 95 SER A O 1
ATOM 735 N N . PRO A 1 96 ? -2.753 1.243 -4.347 1.00 63.25 96 PRO A N 1
ATOM 736 C CA . PRO A 1 96 ? -1.866 1.331 -5.501 1.00 63.25 96 PRO A CA 1
ATOM 737 C C . PRO A 1 96 ? -2.275 2.417 -6.511 1.00 63.25 96 PRO A C 1
ATOM 739 O O . PRO A 1 96 ? -1.639 2.559 -7.541 1.00 63.25 96 PRO A O 1
ATOM 742 N N . LEU A 1 97 ? -3.325 3.199 -6.253 1.00 57.31 97 LEU A N 1
ATOM 743 C CA . LEU A 1 97 ? -3.680 4.365 -7.068 1.00 57.31 97 LEU A CA 1
ATOM 744 C C . LEU A 1 97 ? -3.395 5.697 -6.376 1.00 57.31 97 LEU A C 1
ATOM 746 O O . LEU A 1 97 ? -3.188 6.688 -7.068 1.00 57.31 97 LEU A O 1
ATOM 750 N N . ASP A 1 98 ? -3.375 5.733 -5.040 1.00 55.94 98 ASP A N 1
ATOM 751 C CA . ASP A 1 98 ? -3.031 6.959 -4.307 1.00 55.94 98 ASP A CA 1
ATOM 752 C C . ASP A 1 98 ? -1.504 7.092 -4.141 1.00 55.94 98 ASP A C 1
ATOM 754 O O . ASP A 1 98 ? -0.985 8.152 -3.805 1.00 55.94 98 ASP A O 1
ATOM 758 N N . LEU A 1 99 ? -0.768 6.018 -4.421 1.00 54.38 99 LEU A N 1
ATOM 759 C CA . LEU A 1 99 ? 0.682 5.961 -4.378 1.00 54.38 99 LEU A CA 1
ATOM 760 C C . LEU A 1 99 ? 1.358 6.665 -5.582 1.00 54.38 99 LEU A C 1
ATOM 762 O O . LEU A 1 99 ? 1.098 6.307 -6.732 1.00 54.38 99 LEU A O 1
ATOM 766 N N . PRO A 1 100 ? 2.360 7.534 -5.354 1.00 49.03 100 PRO A N 1
ATO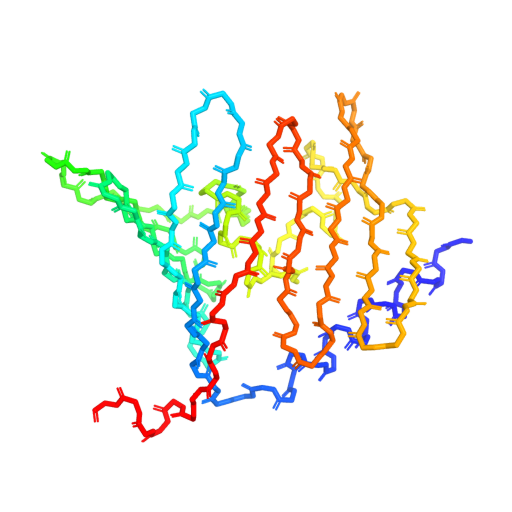M 767 C CA . PRO A 1 100 ? 3.168 8.127 -6.416 1.00 49.03 100 PRO A CA 1
ATOM 768 C C . PRO A 1 100 ? 4.149 7.151 -7.090 1.00 49.03 100 PRO A C 1
ATOM 770 O O . PRO A 1 100 ? 4.671 7.495 -8.149 1.00 49.03 100 PRO A O 1
ATOM 773 N N . ILE A 1 101 ? 4.358 5.930 -6.565 1.00 47.88 101 ILE A N 1
ATOM 774 C CA . ILE A 1 101 ? 5.161 4.886 -7.251 1.00 47.88 101 ILE A CA 1
ATOM 775 C C . ILE A 1 101 ? 4.525 4.409 -8.572 1.00 47.88 101 ILE A C 1
ATOM 777 O O . ILE A 1 101 ? 5.161 3.737 -9.377 1.00 47.88 101 ILE A O 1
ATOM 781 N N . TRP A 1 102 ? 3.255 4.748 -8.799 1.00 51.38 102 TRP A N 1
ATOM 782 C CA . TRP A 1 102 ? 2.508 4.381 -10.003 1.00 51.38 102 TRP A CA 1
ATOM 783 C C . TRP A 1 102 ? 2.341 5.557 -10.977 1.00 51.38 102 TRP A C 1
ATOM 785 O O . TRP A 1 102 ? 1.810 5.364 -12.067 1.00 51.38 102 TRP A O 1
ATOM 795 N N . GLY A 1 103 ? 2.787 6.767 -10.595 1.00 43.59 103 GLY A N 1
ATOM 796 C CA . GLY A 1 103 ? 2.392 8.029 -11.237 1.00 43.59 103 GLY A CA 1
ATOM 797 C C . GLY A 1 103 ? 3.470 9.114 -11.385 1.00 43.59 103 GLY A C 1
ATOM 798 O O . GLY A 1 103 ? 3.134 10.225 -11.781 1.00 43.59 103 GLY A O 1
ATOM 799 N N . GLY A 1 104 ? 4.751 8.831 -11.119 1.00 40.72 104 GLY A N 1
ATOM 800 C CA . GLY A 1 104 ? 5.843 9.596 -11.745 1.00 40.72 104 GLY A CA 1
ATOM 801 C C . GLY A 1 104 ? 6.249 10.932 -11.110 1.00 40.72 104 GLY A C 1
ATOM 802 O O . GLY A 1 104 ? 6.826 11.769 -11.802 1.00 40.72 104 GLY A O 1
ATOM 803 N N . LEU A 1 105 ? 6.019 11.151 -9.812 1.00 47.81 105 LEU A N 1
ATOM 804 C CA . LEU A 1 105 ? 6.753 12.210 -9.106 1.00 47.81 105 LEU A CA 1
ATOM 805 C C . LEU A 1 105 ? 8.090 11.643 -8.625 1.00 47.81 105 LEU A C 1
ATOM 807 O O . LEU A 1 105 ? 8.117 10.812 -7.715 1.00 47.81 105 LEU A O 1
ATOM 811 N N . GLU A 1 106 ? 9.192 12.069 -9.249 1.00 48.09 106 GLU A N 1
ATOM 812 C CA . GLU A 1 106 ? 10.540 11.765 -8.764 1.00 48.09 106 GLU A CA 1
ATOM 813 C C . GLU A 1 106 ? 10.689 12.152 -7.280 1.00 48.09 106 GLU A C 1
ATOM 815 O O . GLU A 1 106 ? 10.098 13.143 -6.841 1.00 48.09 106 GLU A O 1
ATOM 820 N N . PRO A 1 107 ? 11.464 11.389 -6.485 1.00 54.66 107 PRO A N 1
ATOM 821 C CA . PRO A 1 107 ? 12.363 10.290 -6.869 1.00 54.66 107 PRO A CA 1
ATOM 822 C C . PRO A 1 107 ? 11.716 8.888 -6.820 1.00 54.66 107 PRO A C 1
ATOM 824 O O . PRO A 1 107 ? 12.415 7.889 -6.645 1.00 54.66 107 PRO A O 1
ATOM 827 N N . ASN A 1 108 ?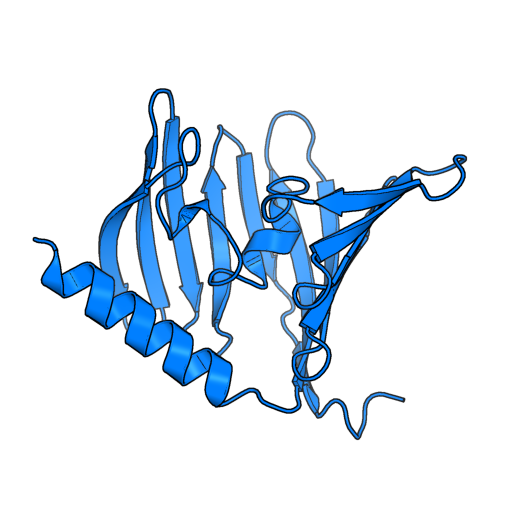 10.388 8.789 -6.921 1.00 62.03 108 ASN A N 1
ATOM 828 C CA . ASN A 1 108 ? 9.686 7.514 -6.774 1.00 62.03 108 ASN A CA 1
ATOM 829 C C . ASN A 1 108 ? 9.928 6.585 -7.979 1.00 62.03 108 ASN A C 1
ATOM 831 O O . ASN A 1 108 ? 10.122 7.062 -9.100 1.00 62.03 108 ASN A O 1
ATOM 835 N N . PRO A 1 109 ? 9.935 5.256 -7.773 1.00 64.88 109 PRO A N 1
ATOM 836 C CA . PRO A 1 109 ? 10.111 4.306 -8.858 1.00 64.88 109 PRO A CA 1
ATOM 837 C C . PRO A 1 109 ? 8.926 4.441 -9.817 1.00 64.88 109 PRO A C 1
ATOM 839 O O . PRO A 1 109 ? 7.812 4.746 -9.402 1.00 64.88 109 PRO A O 1
ATOM 842 N N . SER A 1 110 ? 9.186 4.238 -11.100 1.00 72.44 110 SER A N 1
ATOM 843 C CA . SER A 1 110 ? 8.189 4.257 -12.164 1.00 72.44 110 SER A CA 1
ATOM 844 C C . SER A 1 110 ? 7.914 2.841 -12.648 1.00 72.44 110 SER A C 1
ATOM 846 O O . SER A 1 110 ? 8.800 1.984 -12.639 1.00 72.44 110 SER A O 1
ATOM 848 N N . VAL A 1 111 ? 6.696 2.599 -13.120 1.00 77.56 111 VAL A N 1
ATOM 849 C CA . VAL A 1 111 ? 6.361 1.339 -13.786 1.00 77.56 111 VAL A CA 1
ATOM 850 C C . VAL A 1 111 ? 6.978 1.322 -15.175 1.00 77.56 111 VAL A C 1
ATOM 852 O O . VAL A 1 111 ? 6.676 2.178 -16.004 1.00 77.56 111 VAL A O 1
ATOM 855 N N . VAL A 1 112 ? 7.815 0.325 -15.443 1.00 80.62 112 VAL A N 1
ATOM 856 C CA . VAL A 1 112 ? 8.481 0.159 -16.745 1.00 80.62 112 VAL A CA 1
ATOM 857 C C . VAL A 1 112 ? 7.905 -0.983 -17.572 1.00 80.62 112 VAL A C 1
ATOM 859 O O . VAL A 1 112 ? 8.041 -0.982 -18.794 1.00 80.62 112 VAL A O 1
ATOM 862 N N . ALA A 1 113 ? 7.236 -1.941 -16.931 1.00 81.94 113 ALA A N 1
ATOM 863 C CA . ALA A 1 113 ? 6.529 -3.017 -17.611 1.00 81.94 113 ALA A CA 1
ATOM 864 C C . ALA A 1 113 ? 5.350 -3.521 -16.778 1.00 81.94 113 ALA A C 1
ATOM 866 O O . ALA A 1 113 ? 5.333 -3.400 -15.554 1.00 81.94 113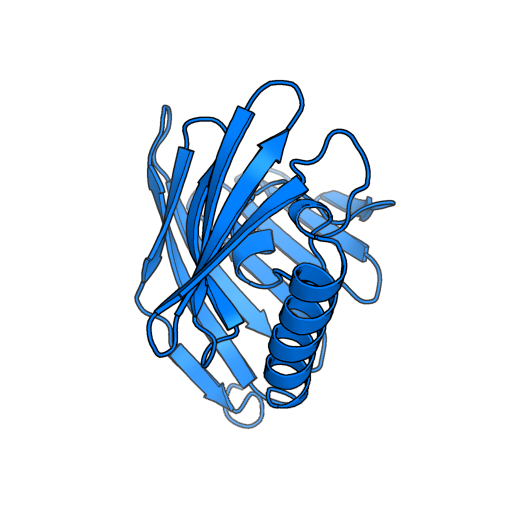 ALA A O 1
ATOM 867 N N . ALA A 1 114 ? 4.379 -4.126 -17.459 1.00 84.00 114 ALA A N 1
ATOM 868 C CA . ALA A 1 114 ? 3.240 -4.780 -16.840 1.00 84.00 114 ALA A CA 1
ATOM 869 C C . ALA A 1 114 ? 2.936 -6.092 -17.565 1.00 84.00 114 ALA A C 1
ATOM 871 O O . ALA A 1 114 ? 2.916 -6.145 -18.795 1.00 84.00 114 ALA A O 1
ATOM 872 N N . THR A 1 115 ? 2.685 -7.150 -16.804 1.00 87.62 115 THR A N 1
ATOM 873 C CA . THR A 1 115 ? 2.257 -8.457 -17.314 1.00 87.62 115 THR A CA 1
ATOM 874 C C . THR A 1 115 ? 1.053 -8.937 -16.528 1.00 87.62 115 THR A C 1
ATOM 876 O O . THR A 1 115 ? 1.035 -8.887 -15.302 1.00 87.62 115 THR A O 1
ATOM 879 N N . ARG A 1 116 ? 0.024 -9.392 -17.241 1.00 86.56 116 ARG A N 1
ATOM 880 C CA . ARG A 1 116 ? -1.185 -9.947 -16.637 1.00 86.56 116 ARG A CA 1
ATOM 881 C C . ARG A 1 116 ? -1.122 -11.466 -16.658 1.00 86.56 116 ARG A C 1
ATOM 883 O O . ARG A 1 116 ? -0.834 -12.043 -17.703 1.00 86.56 116 ARG A O 1
ATOM 890 N N . ASP A 1 117 ? -1.471 -12.077 -15.535 1.00 87.06 117 ASP A N 1
ATOM 891 C CA . ASP A 1 117 ? -1.667 -13.516 -15.401 1.00 87.06 117 ASP A CA 1
ATOM 892 C C . ASP A 1 117 ? -2.971 -13.774 -14.634 1.00 87.06 117 ASP A C 1
ATOM 894 O O . ASP A 1 117 ? -3.069 -13.566 -13.424 1.00 87.06 117 ASP A O 1
ATOM 898 N N . GLY A 1 118 ? -4.025 -14.131 -15.371 1.00 86.94 118 GLY A N 1
ATOM 899 C CA . GLY A 1 118 ? -5.366 -14.314 -14.818 1.00 86.94 118 GLY A CA 1
ATOM 900 C C . GLY A 1 118 ? -5.908 -13.065 -14.104 1.00 86.94 118 GLY A C 1
ATOM 901 O O . GLY A 1 118 ? -6.085 -12.001 -14.716 1.00 86.94 118 GLY A O 1
ATOM 902 N N . GLY A 1 119 ? -6.215 -13.235 -12.814 1.00 86.00 119 GLY A N 1
ATOM 903 C CA . GLY A 1 119 ? -6.682 -12.185 -11.904 1.00 86.00 119 GLY A CA 1
ATOM 904 C C . GLY A 1 119 ? -5.561 -11.329 -11.309 1.00 86.00 119 GLY A C 1
ATOM 905 O O . GLY A 1 119 ? -5.850 -10.442 -10.520 1.00 86.00 119 GLY A O 1
ATOM 906 N N . LEU A 1 120 ? -4.297 -11.562 -11.670 1.00 88.50 120 LEU A N 1
ATOM 907 C CA . LEU A 1 120 ? -3.152 -10.819 -11.150 1.00 88.50 120 LEU A CA 1
ATOM 908 C C . LEU A 1 120 ? -2.501 -9.967 -12.242 1.00 88.50 120 LEU A C 1
ATOM 910 O O . LEU A 1 120 ? -2.450 -10.346 -13.416 1.00 88.50 120 LEU A O 1
ATOM 914 N N . VAL A 1 121 ? -1.937 -8.830 -11.845 1.00 86.81 121 VAL A N 1
ATOM 915 C CA . VAL A 1 121 ? -1.046 -8.030 -12.686 1.00 86.81 121 VAL A CA 1
ATOM 916 C C . VAL A 1 121 ? 0.272 -7.813 -11.970 1.00 86.81 121 VAL A C 1
ATOM 918 O O . VAL A 1 121 ? 0.321 -7.216 -10.901 1.00 86.81 121 VAL A O 1
ATOM 921 N N . ARG A 1 122 ? 1.357 -8.258 -12.595 1.00 89.62 122 ARG A N 1
ATOM 922 C CA . ARG A 1 122 ? 2.720 -7.973 -12.171 1.00 89.62 122 ARG A CA 1
ATOM 923 C C . ARG A 1 122 ? 3.223 -6.709 -12.854 1.00 89.62 122 ARG A C 1
ATOM 925 O O . ARG A 1 122 ? 3.142 -6.579 -14.072 1.00 89.62 122 ARG A O 1
ATOM 932 N N . LEU A 1 123 ? 3.764 -5.803 -12.059 1.00 85.69 123 LEU A N 1
ATOM 933 C CA . LEU A 1 123 ? 4.278 -4.504 -12.455 1.00 85.69 123 LEU A CA 1
ATOM 934 C C . LEU A 1 123 ? 5.761 -4.462 -12.121 1.00 85.69 123 LEU A C 1
ATOM 936 O O . LEU A 1 123 ? 6.128 -4.667 -10.968 1.00 85.69 123 LEU A O 1
ATOM 940 N N . GLU A 1 124 ? 6.598 -4.212 -13.120 1.00 86.31 124 GLU A N 1
ATOM 941 C CA . GLU A 1 124 ? 8.035 -4.028 -12.931 1.00 86.31 124 GLU A CA 1
ATOM 942 C C . GLU A 1 124 ? 8.312 -2.557 -12.633 1.00 86.31 124 GLU A C 1
ATOM 944 O O . GLU A 1 124 ? 7.860 -1.666 -13.360 1.00 86.31 124 GLU A O 1
ATOM 949 N N . LEU A 1 125 ? 9.054 -2.315 -11.557 1.00 82.31 125 LEU A N 1
ATOM 950 C CA . LEU A 1 125 ? 9.371 -0.997 -11.027 1.00 82.31 125 LEU A CA 1
ATOM 951 C C . LEU A 1 125 ? 10.843 -0.677 -11.291 1.00 82.31 125 LEU A C 1
ATOM 953 O O . LEU A 1 125 ? 11.722 -1.488 -10.996 1.00 82.31 125 LEU A O 1
ATOM 957 N N . ALA A 1 126 ? 11.122 0.527 -11.785 1.00 78.44 126 ALA A N 1
ATOM 958 C CA . ALA A 1 126 ? 12.478 1.049 -11.914 1.00 78.44 126 ALA A CA 1
ATOM 959 C C . ALA A 1 126 ? 12.554 2.499 -11.424 1.00 78.44 126 ALA A C 1
ATOM 961 O O . ALA A 1 126 ? 11.742 3.340 -11.804 1.00 78.44 126 ALA A O 1
ATOM 962 N N . GLY A 1 127 ? 13.546 2.798 -10.590 1.00 71.56 127 GLY A N 1
ATOM 963 C CA . GLY A 1 127 ? 13.900 4.148 -10.154 1.00 71.56 127 GLY A CA 1
ATOM 964 C C . GLY A 1 127 ? 15.399 4.406 -10.303 1.00 71.56 127 GLY A C 1
ATOM 965 O O . GLY A 1 127 ? 16.153 3.525 -10.713 1.00 71.56 127 GLY A O 1
ATOM 966 N N . LEU A 1 128 ? 15.846 5.608 -9.928 1.00 59.72 128 LEU A N 1
ATOM 967 C CA . LEU A 1 128 ? 17.241 6.053 -10.094 1.00 59.72 128 LEU A CA 1
ATOM 968 C C . LEU A 1 128 ? 18.286 5.120 -9.452 1.00 59.72 128 LEU A C 1
ATOM 970 O O . LEU A 1 128 ? 19.427 5.068 -9.903 1.00 59.72 128 LEU A O 1
ATOM 974 N N . SER A 1 129 ? 17.915 4.392 -8.399 1.00 65.75 129 SER A N 1
ATOM 975 C CA . SER A 1 129 ? 18.833 3.557 -7.613 1.00 65.75 129 SER A CA 1
ATOM 976 C C . SER A 1 129 ? 18.259 2.199 -7.205 1.00 65.75 129 SER A C 1
ATOM 978 O O . SER A 1 129 ? 18.892 1.471 -6.441 1.00 65.75 129 SER A O 1
ATOM 980 N N . SER A 1 130 ? 17.067 1.836 -7.682 1.00 71.31 130 SER A N 1
ATOM 981 C CA . SER A 1 130 ? 16.433 0.572 -7.309 1.00 71.31 130 SER A CA 1
ATOM 982 C C . SER A 1 130 ? 15.543 0.021 -8.413 1.00 71.31 130 SER A C 1
ATOM 984 O O . SER A 1 130 ? 15.000 0.756 -9.236 1.00 71.31 130 SER A O 1
ATOM 986 N N . SER A 1 131 ? 15.412 -1.301 -8.412 1.00 83.00 131 SER A N 1
ATOM 987 C CA . SER A 1 131 ? 14.413 -2.031 -9.182 1.00 83.00 131 SER A CA 1
ATOM 988 C C . SER A 1 131 ? 13.603 -2.887 -8.222 1.00 83.00 131 SER A C 1
ATOM 990 O O . SER A 1 131 ? 14.019 -3.111 -7.082 1.00 83.00 131 SER A O 1
ATOM 992 N N . GLY A 1 132 ? 12.436 -3.312 -8.669 1.00 88.38 132 GLY A N 1
ATOM 993 C CA . GLY A 1 132 ? 11.538 -4.123 -7.873 1.00 88.38 132 GLY A CA 1
ATOM 994 C C . GLY A 1 132 ? 10.304 -4.487 -8.671 1.00 88.38 132 GLY A C 1
ATOM 995 O O . GLY A 1 132 ? 10.234 -4.253 -9.878 1.00 88.38 132 GLY A O 1
ATOM 996 N N . HIS A 1 133 ? 9.300 -5.012 -7.991 1.00 89.06 133 HIS A N 1
ATOM 997 C CA . HIS A 1 133 ? 8.021 -5.306 -8.617 1.00 89.06 133 HIS A CA 1
ATOM 998 C C . HIS A 1 133 ? 6.884 -5.167 -7.629 1.00 89.06 133 HIS A C 1
ATOM 1000 O O . HIS A 1 133 ? 7.082 -5.307 -6.427 1.00 89.06 133 HIS A O 1
ATOM 1006 N N . ALA A 1 134 ? 5.671 -5.013 -8.145 1.00 88.06 134 ALA A N 1
ATOM 1007 C CA . ALA A 1 134 ? 4.475 -5.301 -7.373 1.00 88.06 134 ALA A CA 1
ATOM 1008 C C . ALA A 1 134 ? 3.539 -6.225 -8.144 1.00 88.06 134 ALA A C 1
ATOM 1010 O O . ALA A 1 134 ? 3.396 -6.110 -9.356 1.00 88.06 134 ALA A O 1
ATOM 1011 N N . VAL A 1 135 ? 2.883 -7.134 -7.439 1.00 91.06 135 VAL A N 1
ATOM 1012 C CA . VAL A 1 135 ? 1.816 -7.975 -7.970 1.00 91.06 135 VAL A CA 1
ATOM 1013 C C . VAL A 1 135 ? 0.510 -7.482 -7.379 1.00 91.06 135 VAL A C 1
ATOM 1015 O O . VAL A 1 135 ? 0.324 -7.540 -6.168 1.00 91.06 135 VAL A O 1
ATOM 1018 N N . VAL A 1 136 ? -0.378 -6.984 -8.228 1.00 86.69 136 VAL A N 1
ATOM 1019 C CA . VAL A 1 136 ? -1.703 -6.483 -7.872 1.00 86.69 136 VAL A CA 1
ATOM 1020 C C . VAL A 1 136 ? -2.726 -7.573 -8.159 1.00 86.69 136 VAL A C 1
ATOM 1022 O O . VAL A 1 136 ? -2.804 -8.068 -9.280 1.00 86.69 136 VAL A O 1
ATOM 1025 N N . ASP A 1 137 ? -3.515 -7.935 -7.159 1.00 86.19 137 ASP A N 1
ATOM 1026 C CA . ASP A 1 137 ? -4.728 -8.723 -7.353 1.00 86.19 137 ASP A CA 1
ATOM 1027 C C . ASP A 1 137 ? -5.817 -7.805 -7.917 1.00 86.19 137 ASP A C 1
ATOM 1029 O O . ASP A 1 137 ? -6.058 -6.736 -7.372 1.00 86.19 137 ASP A O 1
ATOM 1033 N N . LEU A 1 138 ? -6.433 -8.157 -9.042 1.00 79.50 138 LEU A N 1
ATOM 1034 C CA . LEU A 1 138 ? -7.450 -7.335 -9.699 1.00 79.50 138 LEU A CA 1
ATOM 1035 C C . LEU A 1 138 ? -8.814 -7.419 -9.010 1.00 79.50 138 LEU A C 1
ATOM 1037 O O . LEU A 1 138 ? -9.560 -6.439 -9.051 1.00 79.50 138 LEU A O 1
ATOM 1041 N N . ASP A 1 139 ? -9.120 -8.531 -8.342 1.00 78.88 139 ASP A N 1
ATOM 1042 C CA . ASP A 1 139 ? -10.373 -8.696 -7.605 1.00 78.88 139 ASP A CA 1
ATOM 1043 C C . ASP A 1 139 ? -10.337 -7.797 -6.361 1.00 78.88 139 ASP A C 1
ATOM 1045 O O . ASP A 1 139 ? -11.227 -6.970 -6.123 1.00 78.88 139 ASP A O 1
ATOM 1049 N N . THR A 1 140 ? -9.230 -7.871 -5.615 1.00 77.44 140 THR A N 1
ATOM 1050 C CA . THR A 1 140 ? -9.038 -7.130 -4.356 1.00 77.44 140 THR A CA 1
ATOM 1051 C C . THR A 1 140 ? -8.251 -5.834 -4.493 1.00 77.44 140 THR A C 1
ATOM 1053 O O . THR A 1 140 ? -8.238 -5.047 -3.552 1.00 77.44 140 THR A O 1
ATOM 1056 N N . GLY A 1 141 ? -7.674 -5.534 -5.665 1.00 78.19 141 GLY A N 1
ATOM 1057 C CA . GLY A 1 141 ? -7.018 -4.262 -6.036 1.00 78.19 141 GLY A CA 1
ATOM 1058 C C . GLY A 1 141 ? -5.896 -3.874 -5.092 1.00 78.19 141 GLY A C 1
ATOM 1059 O O . GLY A 1 141 ? -5.588 -2.693 -4.953 1.00 78.19 141 GLY A O 1
ATOM 1060 N N . ILE A 1 142 ? -5.364 -4.873 -4.405 1.00 83.81 142 ILE A N 1
ATOM 1061 C CA . ILE A 1 142 ? -4.331 -4.776 -3.397 1.00 83.81 142 ILE A CA 1
ATOM 1062 C C . ILE A 1 142 ? -3.080 -5.396 -3.985 1.00 83.81 142 ILE A C 1
ATOM 1064 O O . ILE A 1 142 ? -3.123 -6.371 -4.737 1.00 83.81 142 ILE A O 1
ATOM 1068 N N . VAL A 1 143 ? -1.946 -4.829 -3.612 1.00 87.50 143 VAL A N 1
ATOM 1069 C CA . VAL A 1 143 ? -0.659 -5.447 -3.868 1.00 87.50 143 VAL A CA 1
ATOM 1070 C C . VAL A 1 143 ? -0.513 -6.658 -2.946 1.00 87.50 143 VAL A C 1
ATOM 1072 O O . VAL A 1 143 ? -0.492 -6.523 -1.723 1.00 87.50 143 VAL A O 1
ATOM 1075 N N . VAL A 1 144 ? -0.424 -7.853 -3.521 1.00 92.56 144 VAL A N 1
ATOM 1076 C CA . VAL A 1 144 ? -0.255 -9.112 -2.781 1.00 92.56 144 VAL A CA 1
ATOM 1077 C C . VAL A 1 144 ? 1.211 -9.484 -2.569 1.00 92.56 144 VAL A C 1
ATOM 1079 O O . VAL A 1 144 ? 1.534 -10.188 -1.614 1.00 92.56 144 VAL A O 1
ATOM 1082 N N . ASP A 1 145 ? 2.105 -8.967 -3.410 1.00 94.31 145 ASP A N 1
ATOM 1083 C CA . ASP A 1 145 ? 3.554 -9.139 -3.300 1.00 94.31 145 ASP A CA 1
ATOM 1084 C C . ASP A 1 145 ? 4.246 -7.871 -3.811 1.00 94.31 145 ASP A C 1
ATOM 1086 O O . ASP A 1 145 ? 3.962 -7.423 -4.919 1.00 94.31 145 ASP A O 1
ATOM 1090 N N . LEU A 1 146 ? 5.125 -7.278 -3.010 1.00 91.06 146 LEU A N 1
ATOM 1091 C CA . LEU A 1 146 ? 5.921 -6.102 -3.365 1.00 91.06 146 LEU A CA 1
ATOM 1092 C C . LEU A 1 146 ? 7.373 -6.387 -3.019 1.00 91.06 146 LEU A C 1
ATOM 1094 O O . LEU A 1 146 ? 7.680 -6.618 -1.854 1.00 91.06 146 LEU A O 1
ATOM 1098 N N . ASP A 1 147 ? 8.262 -6.321 -3.998 1.00 90.69 147 ASP A N 1
ATOM 1099 C CA . ASP A 1 147 ? 9.698 -6.219 -3.760 1.00 90.69 147 ASP A CA 1
ATOM 1100 C C . ASP A 1 147 ? 10.126 -4.790 -4.071 1.00 90.69 147 ASP A C 1
ATOM 1102 O O . ASP A 1 147 ? 9.923 -4.304 -5.186 1.00 90.69 147 ASP A O 1
ATOM 1106 N N . TYR A 1 148 ? 10.645 -4.086 -3.067 1.00 83.19 148 TYR A N 1
ATOM 1107 C CA . TYR A 1 148 ? 11.122 -2.725 -3.242 1.00 83.19 148 TYR A CA 1
ATOM 1108 C C . TYR A 1 148 ? 12.177 -2.354 -2.193 1.00 83.19 148 TYR A C 1
ATOM 1110 O O . TYR A 1 148 ? 12.023 -2.629 -1.003 1.00 83.19 148 TYR A O 1
ATOM 1118 N N . LEU A 1 149 ? 13.263 -1.703 -2.632 1.00 81.00 149 LEU A N 1
ATOM 1119 C CA . LEU A 1 149 ? 14.387 -1.270 -1.782 1.00 81.00 149 LEU A CA 1
ATOM 1120 C C . LEU A 1 149 ? 14.994 -2.402 -0.926 1.00 81.00 149 LEU A C 1
ATOM 1122 O O . LEU A 1 149 ? 15.360 -2.192 0.233 1.00 81.00 149 LEU A O 1
ATOM 1126 N N . GLY A 1 150 ? 15.088 -3.613 -1.488 1.00 83.69 150 GLY A N 1
ATOM 1127 C CA . GLY A 1 150 ? 15.645 -4.784 -0.799 1.00 83.69 150 GLY A CA 1
ATOM 1128 C C . GLY A 1 150 ? 14.769 -5.307 0.343 1.00 83.69 150 GLY A C 1
ATOM 1129 O O . GLY A 1 150 ? 15.250 -6.043 1.207 1.00 83.69 150 GLY A O 1
ATOM 1130 N N . ARG A 1 151 ? 13.496 -4.903 0.377 1.00 88.25 151 ARG A N 1
ATOM 1131 C CA . ARG A 1 151 ? 12.476 -5.436 1.274 1.00 88.25 151 ARG A CA 1
ATOM 1132 C C . ARG A 1 151 ? 11.382 -6.079 0.448 1.00 88.25 151 ARG A C 1
ATOM 1134 O O . ARG A 1 151 ? 10.951 -5.519 -0.558 1.00 88.25 151 ARG A O 1
ATOM 1141 N N . ARG A 1 152 ? 10.893 -7.217 0.924 1.00 93.06 152 ARG A N 1
ATOM 1142 C CA . ARG A 1 152 ? 9.757 -7.901 0.324 1.00 93.06 152 ARG A CA 1
ATOM 1143 C C . ARG A 1 152 ? 8.579 -7.894 1.280 1.00 93.06 152 ARG A C 1
ATOM 1145 O O . ARG A 1 152 ? 8.713 -8.303 2.431 1.00 93.06 152 ARG A O 1
ATOM 1152 N N . TYR A 1 153 ? 7.441 -7.445 0.780 1.00 92.94 153 TYR A N 1
ATOM 1153 C CA . TYR A 1 153 ? 6.176 -7.366 1.484 1.00 92.94 153 TYR A CA 1
ATOM 1154 C C . TYR A 1 153 ? 5.214 -8.369 0.860 1.00 92.94 153 TYR A C 1
ATOM 1156 O O . TYR A 1 153 ? 5.000 -8.346 -0.352 1.00 92.94 153 TYR A O 1
ATOM 1164 N N . THR A 1 154 ? 4.614 -9.228 1.674 1.00 96.06 154 THR A N 1
ATOM 1165 C CA . THR A 1 154 ? 3.648 -10.225 1.205 1.00 96.06 154 THR A CA 1
ATOM 1166 C C . THR A 1 154 ? 2.356 -10.094 1.992 1.00 96.06 154 THR A C 1
ATOM 1168 O O . THR A 1 154 ? 2.355 -10.165 3.222 1.00 96.06 154 THR A O 1
ATOM 1171 N N . THR A 1 155 ? 1.249 -9.910 1.276 1.00 94.50 155 THR A N 1
ATOM 1172 C CA . THR A 1 155 ? -0.085 -9.805 1.869 1.00 94.50 155 THR A CA 1
ATOM 1173 C C . THR A 1 155 ? -0.706 -11.190 2.005 1.00 94.50 155 THR A C 1
ATOM 1175 O O . THR A 1 155 ? -0.715 -11.983 1.065 1.00 94.50 155 THR A O 1
ATOM 1178 N N . ARG A 1 156 ? -1.280 -11.483 3.170 1.00 93.31 156 ARG A N 1
ATOM 1179 C CA . ARG A 1 156 ? -2.029 -12.711 3.448 1.00 93.31 156 ARG A CA 1
ATOM 1180 C C . ARG A 1 156 ? -3.264 -12.430 4.295 1.00 93.31 156 ARG A C 1
ATOM 1182 O O . ARG A 1 156 ? -3.437 -11.341 4.835 1.00 93.31 156 ARG A O 1
ATOM 1189 N N . GLN A 1 157 ? -4.111 -13.451 4.432 1.00 90.06 157 GLN A N 1
ATOM 1190 C CA . GLN A 1 157 ? -5.334 -13.399 5.245 1.00 90.06 157 GLN A CA 1
ATOM 1191 C C . GLN A 1 157 ? -6.262 -12.232 4.864 1.00 90.06 157 GLN A C 1
ATOM 1193 O O . GLN A 1 157 ? -6.907 -11.646 5.730 1.00 90.06 157 GLN A O 1
ATOM 1198 N N . VAL A 1 158 ? -6.332 -11.905 3.569 1.00 87.25 158 VAL A N 1
ATOM 1199 C CA . VAL A 1 158 ? -7.207 -10.847 3.055 1.00 87.25 158 VAL A CA 1
ATOM 1200 C C . VAL A 1 158 ? -8.663 -11.235 3.303 1.00 87.25 158 VAL A C 1
ATOM 1202 O O . VAL A 1 158 ? -9.104 -12.321 2.924 1.00 87.25 158 VAL A O 1
ATOM 1205 N N . ARG A 1 159 ? -9.407 -10.347 3.956 1.00 86.56 159 ARG A N 1
ATOM 1206 C CA . ARG A 1 159 ? -10.846 -10.464 4.183 1.00 86.56 159 ARG A CA 1
ATOM 1207 C C . ARG A 1 159 ? -11.518 -9.176 3.755 1.00 86.56 159 ARG A C 1
ATOM 1209 O O . ARG A 1 159 ? -11.120 -8.103 4.202 1.00 86.56 159 ARG A O 1
ATOM 1216 N N . GLN A 1 160 ? -12.553 -9.315 2.944 1.00 80.56 160 GLN A N 1
ATOM 1217 C CA . GLN A 1 160 ? -13.402 -8.226 2.494 1.00 80.56 160 GLN A CA 1
ATOM 1218 C C . GLN A 1 160 ? -14.760 -8.385 3.172 1.00 80.56 160 GLN A C 1
ATOM 1220 O O . GLN A 1 160 ? -15.342 -9.470 3.162 1.00 80.56 160 GLN A O 1
ATOM 1225 N N . VAL A 1 161 ? -15.214 -7.327 3.825 1.00 78.94 161 VAL A N 1
ATOM 1226 C CA . VAL A 1 161 ? -16.491 -7.282 4.536 1.00 78.94 161 VAL A CA 1
ATOM 1227 C C . VAL A 1 161 ? -17.214 -6.026 4.094 1.00 78.94 161 VAL A C 1
ATOM 1229 O O . VAL A 1 161 ? -16.585 -4.975 4.008 1.00 78.94 161 VAL A O 1
ATOM 1232 N N . ASP A 1 162 ? -18.518 -6.126 3.847 1.00 72.19 162 ASP A N 1
ATOM 1233 C CA . ASP A 1 162 ? -19.342 -4.944 3.601 1.00 72.19 162 ASP A CA 1
ATOM 1234 C C . ASP A 1 162 ? -19.222 -4.018 4.822 1.00 72.19 162 ASP A C 1
ATOM 1236 O O . ASP A 1 162 ? -19.476 -4.435 5.957 1.00 72.19 162 ASP A O 1
ATOM 1240 N N . ALA A 1 163 ? -18.775 -2.781 4.610 1.00 63.28 163 ALA A N 1
ATOM 1241 C CA . ALA A 1 163 ? -18.524 -1.822 5.679 1.00 63.28 163 ALA A CA 1
ATOM 1242 C C . ALA A 1 163 ? -19.808 -1.485 6.449 1.00 63.28 163 ALA A C 1
ATOM 1244 O O . ALA A 1 163 ? -19.725 -1.112 7.613 1.00 63.28 163 ALA A O 1
ATOM 1245 N N . LEU A 1 164 ? -20.988 -1.684 5.846 1.00 60.44 164 LEU A N 1
ATOM 1246 C CA . LEU A 1 164 ? -22.280 -1.517 6.519 1.00 60.44 164 LEU A CA 1
ATOM 1247 C C . LEU A 1 164 ? -22.566 -2.593 7.582 1.00 60.44 164 LEU A C 1
ATOM 1249 O O . LEU A 1 164 ? -23.504 -2.439 8.360 1.00 60.44 164 LEU A O 1
ATOM 1253 N N . LEU A 1 165 ? -21.792 -3.681 7.607 1.00 57.31 165 LEU A N 1
ATOM 1254 C CA . LEU A 1 165 ? -21.949 -4.809 8.532 1.00 57.31 165 LEU A CA 1
ATOM 1255 C C . LEU A 1 165 ? -20.791 -4.918 9.541 1.00 57.31 165 LEU A C 1
ATOM 1257 O O . LEU A 1 165 ? -20.713 -5.908 10.267 1.00 57.31 165 LEU A O 1
ATOM 1261 N N . ALA A 1 166 ? -19.862 -3.957 9.541 1.00 56.56 166 ALA A N 1
ATOM 1262 C CA . ALA A 1 166 ? -18.589 -4.047 10.256 1.00 56.56 166 ALA A CA 1
ATOM 1263 C C . ALA A 1 166 ? -18.550 -3.336 11.626 1.00 56.56 166 ALA A C 1
ATOM 1265 O O . ALA A 1 166 ? -17.499 -3.389 12.274 1.00 56.56 166 ALA A O 1
ATOM 1266 N N . ASP A 1 167 ? -19.659 -2.719 12.051 1.00 52.41 167 ASP A N 1
ATOM 1267 C CA . ASP A 1 167 ? -19.819 -2.028 13.344 1.00 52.41 167 ASP A CA 1
ATOM 1268 C C . ASP A 1 167 ? -20.557 -2.878 14.393 1.00 52.41 167 ASP A C 1
ATOM 1270 O O . ASP A 1 167 ? -21.644 -3.422 14.080 1.00 52.41 167 ASP A O 1
#

Secondary structure (DSSP, 8-state):
--HHHHHHHHHHHHHHHHTTTEEEEEEEEEESSS-EEEEEEEETTT--EEEE-SSEEEEEETTTTEEEEEETTS--EEEE-SS---SSHHHHHT-TTT-GGGTT-TTS-EEEEEEEETTEEEEEEE-SS-EEEEEEETTT-SEEEEEETTEEEEEEEEEEEEGGG--

Radius of gyration: 15.41 Å; chains: 1; bounding box: 41×32×49 Å

Sequence (167 aa):
MADGLEHLVAVIQAAKAWRGRDMITATVDVTGAVPETFTVRARTPEGTIEASSDHLRVTYHPATRERTVQERGHPPITEVLETFPMQPLVLGMFSPLDLPIWGGLEPNPSVVAATRDGGLVRLELAGLSSSGHAVVDLDTGIVVDLDYLGRRYTTRQVRQVDALLAD

Foldseek 3Di:
DVVVLVVVLVLLVVLLVVQQFKKKWWKKWKDAPDTWIWIWIAGRNQGWIWIDTPFWIWIAGLVQCKIWIDGPPDDIDIDRDPARDCPPVQSCQQPVPSHCLDPDDPQHWYFPDWDDDVQKIKTWTGGPPWTWIFIARSNNSGTQWTDTPRMIMGIDPIDMDGNVPVD

pLDDT: mean 77.62, std 15.27, range [40.72, 96.06]